Protein AF-A0A963Q973-F1 (afdb_monomer_lite)

Structure (mmCIF, N/CA/C/O backbone)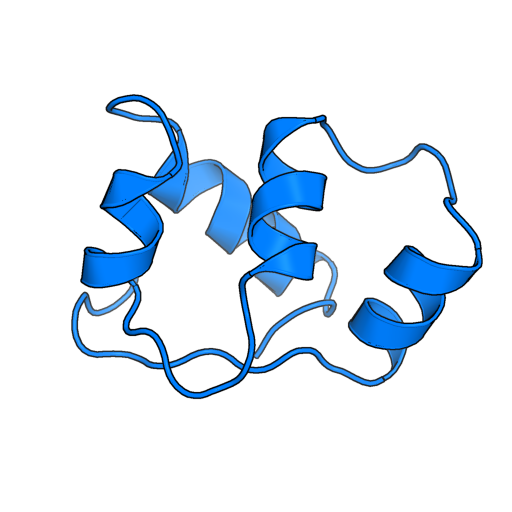:
data_AF-A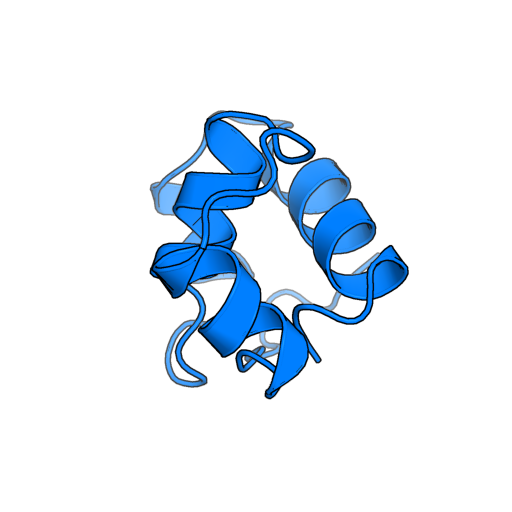0A963Q973-F1
#
_entry.id   AF-A0A963Q973-F1
#
loop_
_atom_site.group_PDB
_atom_site.id
_atom_site.type_symbol
_atom_site.label_atom_id
_atom_site.label_alt_id
_atom_site.label_comp_id
_atom_site.label_asym_id
_atom_site.label_entity_id
_atom_site.label_seq_id
_atom_site.pdbx_PDB_ins_code
_atom_site.Cartn_x
_atom_site.Cartn_y
_atom_site.Cartn_z
_atom_site.occupancy
_atom_site.B_iso_or_equiv
_atom_site.auth_seq_id
_atom_site.auth_comp_id
_atom_site.auth_asym_id
_atom_site.auth_atom_id
_atom_site.pdbx_PDB_model_num
ATOM 1 N N . MET A 1 1 ? 13.442 -0.314 2.234 1.00 75.25 1 MET A N 1
ATOM 2 C CA . MET A 1 1 ? 13.518 -0.926 0.898 1.00 75.25 1 MET A CA 1
ATOM 3 C C . MET A 1 1 ? 12.904 -2.307 0.960 1.00 75.25 1 MET A C 1
ATOM 5 O O . MET A 1 1 ? 13.423 -3.169 1.661 1.00 75.25 1 MET A O 1
ATOM 9 N N . MET A 1 2 ? 11.747 -2.480 0.325 1.00 86.75 2 MET A N 1
ATOM 10 C CA . MET A 1 2 ? 11.093 -3.785 0.230 1.00 86.75 2 MET A CA 1
ATOM 11 C C . MET A 1 2 ? 11.684 -4.589 -0.933 1.00 86.75 2 MET A C 1
ATOM 13 O O . MET A 1 2 ? 11.923 -4.041 -2.007 1.00 86.75 2 MET A O 1
ATOM 17 N N . GLU A 1 3 ? 11.875 -5.893 -0.747 1.00 94.06 3 GLU A N 1
ATOM 18 C CA . GLU A 1 3 ? 12.406 -6.762 -1.800 1.00 94.06 3 GLU A CA 1
ATOM 19 C C . GLU A 1 3 ? 11.367 -6.962 -2.911 1.00 94.06 3 GLU A C 1
ATOM 21 O O . GLU A 1 3 ? 10.268 -7.459 -2.659 1.00 94.06 3 GLU A O 1
ATOM 26 N N . LEU A 1 4 ? 11.720 -6.627 -4.155 1.00 93.50 4 LEU A N 1
ATOM 27 C CA . LEU A 1 4 ? 10.802 -6.616 -5.304 1.00 93.50 4 LEU A CA 1
ATOM 28 C C . LEU A 1 4 ? 10.126 -7.968 -5.597 1.00 93.50 4 LEU A C 1
ATOM 30 O O . LEU A 1 4 ? 9.023 -7.990 -6.142 1.00 93.50 4 LEU A O 1
ATOM 34 N N . GLY A 1 5 ? 10.761 -9.083 -5.220 1.00 95.94 5 GLY A N 1
ATOM 35 C CA . GLY A 1 5 ? 10.210 -10.439 -5.346 1.00 95.94 5 GLY A CA 1
ATOM 36 C C . GLY A 1 5 ? 9.248 -10.853 -4.224 1.00 95.94 5 GLY A C 1
ATOM 37 O O . GLY A 1 5 ? 8.654 -11.930 -4.298 1.00 95.94 5 GLY A O 1
ATOM 38 N N . THR A 1 6 ? 9.082 -10.025 -3.190 1.00 96.44 6 THR A N 1
ATOM 39 C CA . THR A 1 6 ? 8.204 -10.307 -2.045 1.00 96.44 6 THR A CA 1
ATOM 40 C C . THR A 1 6 ? 6.752 -10.308 -2.478 1.00 96.44 6 THR A C 1
ATOM 42 O O . THR A 1 6 ? 6.330 -9.445 -3.245 1.00 96.44 6 THR A O 1
ATOM 45 N N . ARG A 1 7 ? 5.971 -11.247 -1.945 1.00 97.62 7 ARG A N 1
ATOM 46 C CA . ARG A 1 7 ? 4.512 -11.249 -2.049 1.00 97.62 7 ARG A CA 1
ATOM 47 C C . ARG A 1 7 ? 3.942 -10.853 -0.702 1.00 97.62 7 ARG A C 1
ATOM 49 O O . ARG A 1 7 ? 4.324 -11.428 0.310 1.00 97.62 7 ARG A O 1
ATOM 56 N N . LEU A 1 8 ? 3.040 -9.884 -0.717 1.00 97.00 8 LEU A N 1
ATOM 57 C CA . LEU A 1 8 ? 2.317 -9.442 0.469 1.00 97.00 8 LEU A CA 1
ATOM 58 C C . LEU A 1 8 ? 0.895 -9.989 0.412 1.00 97.00 8 LEU A C 1
ATOM 60 O O . LEU A 1 8 ? 0.318 -10.112 -0.673 1.00 97.00 8 LEU A O 1
ATOM 64 N N . ALA A 1 9 ? 0.315 -10.270 1.572 1.00 97.69 9 ALA A N 1
ATOM 65 C CA . ALA A 1 9 ? -1.090 -10.617 1.709 1.00 97.69 9 ALA A CA 1
ATOM 66 C C . ALA A 1 9 ? -1.811 -9.585 2.584 1.00 97.69 9 ALA A C 1
ATOM 68 O O . ALA A 1 9 ? -1.208 -8.869 3.382 1.00 97.69 9 ALA A O 1
ATOM 69 N N . LYS A 1 10 ? -3.138 -9.490 2.441 1.00 97.75 10 LYS A N 1
ATOM 70 C CA . LYS A 1 10 ? -3.938 -8.670 3.363 1.00 97.75 10 LYS A CA 1
ATOM 71 C C . LYS A 1 10 ? -4.000 -9.369 4.710 1.00 97.75 10 LYS A C 1
ATOM 73 O O . LYS A 1 10 ? -4.322 -10.560 4.781 1.00 97.75 10 LYS A O 1
ATOM 78 N N . THR A 1 11 ? -3.819 -8.598 5.769 1.00 98.00 11 THR A N 1
ATOM 79 C CA . THR A 1 11 ? -4.180 -9.038 7.114 1.00 98.00 11 THR A CA 1
ATOM 80 C C . THR A 1 11 ? -5.703 -9.056 7.267 1.00 98.00 11 THR A C 1
ATOM 82 O O . THR A 1 11 ? -6.453 -8.602 6.394 1.00 98.00 11 THR A O 1
ATOM 85 N N . GLU A 1 12 ? -6.185 -9.541 8.409 1.00 96.69 12 GLU A N 1
ATOM 86 C CA . GLU A 1 12 ? -7.604 -9.420 8.746 1.00 96.69 12 GLU A CA 1
ATOM 87 C C . GLU A 1 12 ? -8.046 -7.951 8.837 1.00 96.69 12 GLU A C 1
ATOM 89 O O . GLU A 1 12 ? -9.079 -7.580 8.283 1.00 96.69 12 GLU A O 1
ATOM 94 N N . ALA A 1 13 ? -7.218 -7.081 9.425 1.00 96.25 13 ALA A N 1
ATOM 95 C CA . ALA A 1 13 ? -7.478 -5.643 9.469 1.00 96.25 13 ALA A CA 1
ATOM 96 C C . ALA A 1 13 ? -7.558 -5.032 8.058 1.00 96.25 13 ALA A C 1
ATOM 98 O O . ALA A 1 13 ? -8.428 -4.202 7.787 1.00 96.25 13 ALA A O 1
ATOM 99 N N . GLY A 1 14 ? -6.705 -5.483 7.133 1.00 96.81 14 GLY A N 1
ATOM 100 C CA . GLY A 1 14 ? -6.771 -5.093 5.725 1.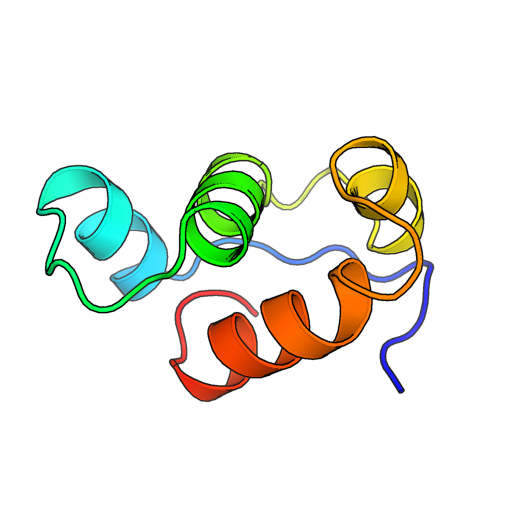00 96.81 14 GLY A CA 1
ATOM 101 C C . GLY A 1 14 ? -8.082 -5.503 5.050 1.00 96.81 14 GLY A C 1
ATOM 102 O O . GLY A 1 14 ? -8.690 -4.702 4.337 1.00 96.81 14 GLY A O 1
ATOM 103 N N . ARG A 1 15 ? -8.568 -6.725 5.308 1.00 95.94 15 ARG A N 1
ATOM 104 C CA . ARG A 1 15 ? -9.875 -7.191 4.809 1.00 95.94 15 ARG A CA 1
ATOM 105 C C . ARG A 1 15 ? -11.026 -6.354 5.372 1.00 95.94 15 ARG A C 1
ATOM 107 O O . ARG A 1 15 ? -11.894 -5.919 4.616 1.00 95.94 15 ARG A O 1
ATOM 114 N N . GLN A 1 16 ? -11.005 -6.063 6.670 1.00 95.31 16 GLN A N 1
ATOM 115 C CA . GLN A 1 16 ? -12.019 -5.224 7.313 1.00 95.31 16 GLN A CA 1
ATOM 116 C C . GLN A 1 16 ? -12.026 -3.788 6.774 1.00 95.31 16 GLN A C 1
ATOM 118 O O . GLN A 1 16 ? -13.103 -3.226 6.572 1.00 95.31 16 GLN A O 1
ATOM 123 N N . GLU A 1 17 ? -10.858 -3.210 6.486 1.00 95.88 17 GLU A N 1
ATOM 124 C CA . GLU A 1 17 ? -10.722 -1.865 5.908 1.00 95.88 17 GLU A CA 1
ATOM 125 C C . GLU A 1 17 ? -11.338 -1.757 4.504 1.00 95.88 17 GLU A C 1
ATOM 127 O O . GLU A 1 17 ? -11.931 -0.732 4.135 1.00 95.88 17 GLU A O 1
ATOM 132 N N . ILE A 1 18 ? -11.229 -2.818 3.701 1.00 93.56 18 ILE A N 1
ATOM 133 C CA . ILE A 1 18 ? -11.900 -2.871 2.400 1.00 93.56 18 ILE A CA 1
ATOM 134 C C . ILE A 1 18 ? -13.415 -2.793 2.598 1.00 93.56 18 ILE A C 1
ATOM 136 O O . ILE A 1 18 ? -14.050 -1.971 1.930 1.00 93.56 18 ILE A O 1
ATOM 140 N N . ASN A 1 19 ? -13.953 -3.578 3.532 1.00 92.38 19 ASN A N 1
ATOM 141 C CA . ASN A 1 19 ? -15.390 -3.680 3.782 1.00 92.38 19 ASN A CA 1
ATOM 142 C C . ASN A 1 19 ? -15.986 -2.395 4.376 1.00 92.38 19 ASN A C 1
ATOM 144 O O . ASN A 1 19 ? -17.052 -1.969 3.943 1.00 92.38 19 ASN A O 1
ATOM 148 N N . HIS A 1 20 ? -15.298 -1.757 5.328 1.00 88.81 20 HIS A N 1
ATOM 149 C CA . HIS A 1 20 ? -15.878 -0.659 6.112 1.00 88.81 20 HIS A CA 1
ATOM 150 C C . HIS A 1 20 ? -15.518 0.749 5.630 1.00 88.81 20 HIS A C 1
ATOM 152 O O . HIS A 1 20 ? -16.183 1.688 6.045 1.00 88.81 20 HIS A O 1
ATOM 158 N N . ARG A 1 21 ? -14.507 0.924 4.760 1.00 83.75 21 ARG A N 1
ATOM 159 C CA . ARG A 1 21 ? -14.047 2.247 4.270 1.00 83.75 21 ARG A CA 1
ATOM 160 C C . ARG A 1 21 ? -13.935 3.290 5.392 1.00 83.75 21 ARG A C 1
ATOM 162 O O . ARG A 1 21 ? -14.763 4.187 5.504 1.00 83.75 21 ARG A O 1
ATOM 169 N N . SER A 1 22 ? -12.853 3.249 6.162 1.00 83.25 22 SER A N 1
ATOM 170 C CA . SER A 1 22 ? -12.656 4.206 7.265 1.00 83.25 22 SER A CA 1
ATOM 171 C C . SER A 1 22 ? -12.307 5.639 6.818 1.00 83.25 22 SER A C 1
ATOM 173 O O . SER A 1 22 ? -12.244 6.543 7.642 1.00 83.25 22 SER A O 1
ATOM 175 N N . GLY A 1 23 ? -12.031 5.857 5.526 1.00 82.81 23 GLY A N 1
ATOM 176 C CA . GLY A 1 23 ? -11.607 7.153 4.979 1.00 82.81 23 GLY A CA 1
ATOM 177 C C . GLY A 1 23 ? -10.134 7.504 5.229 1.00 82.81 23 GLY A C 1
ATOM 178 O O . GLY A 1 23 ? -9.664 8.517 4.725 1.00 82.81 23 GLY A O 1
ATOM 179 N N . ARG A 1 24 ? -9.381 6.659 5.949 1.00 89.56 24 ARG A N 1
ATOM 180 C CA . ARG A 1 24 ? -7.973 6.920 6.310 1.00 89.56 24 ARG A CA 1
ATOM 181 C C . ARG A 1 24 ? -6.948 6.623 5.214 1.00 89.56 24 ARG A C 1
ATOM 183 O O . ARG A 1 24 ? -5.779 6.941 5.400 1.00 89.56 24 ARG A O 1
ATOM 190 N N . LEU A 1 25 ? -7.367 5.964 4.130 1.00 96.00 25 LEU A N 1
ATOM 191 C CA . LEU A 1 25 ? -6.490 5.573 3.027 1.00 96.00 25 LEU A CA 1
ATOM 192 C C . LEU A 1 25 ? -6.637 6.522 1.844 1.00 96.00 25 LEU A C 1
ATOM 194 O O . LEU A 1 25 ? -7.756 6.826 1.420 1.00 96.00 25 LEU A O 1
ATOM 198 N N . SER A 1 26 ? -5.508 6.904 1.254 1.00 96.06 26 SER A N 1
ATOM 199 C CA . SER A 1 26 ? -5.492 7.566 -0.046 1.00 96.06 26 SER A CA 1
ATOM 200 C C . SER A 1 26 ? -6.037 6.643 -1.145 1.00 96.06 26 SER A C 1
ATOM 202 O O . SER A 1 26 ? -6.133 5.420 -0.995 1.00 96.06 26 SER A O 1
ATOM 204 N N . THR A 1 27 ? -6.373 7.215 -2.303 1.00 95.25 27 THR A N 1
ATOM 205 C CA . THR A 1 27 ? -6.838 6.437 -3.463 1.00 95.25 27 THR A CA 1
ATOM 206 C C . THR A 1 27 ? -5.817 5.380 -3.902 1.00 95.25 27 THR A C 1
ATOM 208 O O . THR A 1 27 ? -6.210 4.277 -4.287 1.00 95.25 27 THR A O 1
ATOM 211 N N . VAL A 1 28 ? -4.519 5.694 -3.828 1.00 97.25 28 VAL A N 1
ATOM 212 C CA . VAL A 1 28 ? -3.429 4.780 -4.210 1.00 97.25 28 VAL A CA 1
ATOM 213 C C . VAL A 1 28 ? -3.283 3.653 -3.190 1.00 97.25 28 VAL A C 1
ATOM 215 O O . VAL A 1 28 ? -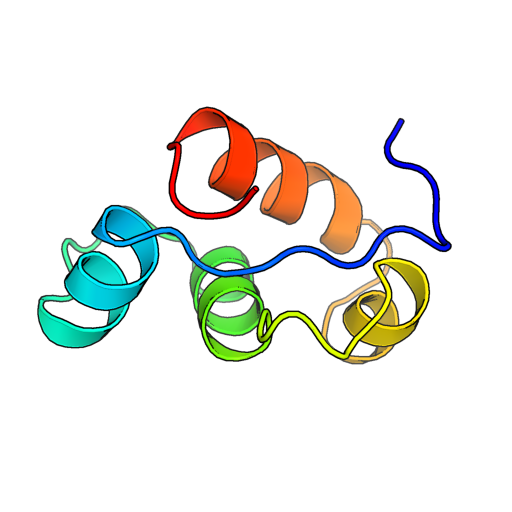3.309 2.485 -3.572 1.00 97.25 28 VAL A O 1
ATOM 218 N N . GLU A 1 29 ? -3.220 3.981 -1.898 1.00 97.81 29 GLU A N 1
ATOM 219 C CA . GLU A 1 29 ? -3.147 2.989 -0.815 1.00 97.81 29 GLU A CA 1
ATOM 220 C C . GLU A 1 29 ? -4.337 2.034 -0.864 1.00 97.81 29 GLU A C 1
ATOM 222 O O . GLU A 1 29 ? -4.180 0.819 -0.773 1.00 97.81 29 GLU A O 1
ATOM 227 N N . ARG A 1 30 ? -5.546 2.562 -1.080 1.00 96.88 30 ARG A N 1
ATOM 228 C CA . ARG A 1 30 ? -6.742 1.731 -1.190 1.00 96.88 30 ARG A CA 1
ATOM 229 C C . ARG A 1 30 ? -6.695 0.815 -2.410 1.00 96.88 30 ARG A C 1
ATOM 231 O O . ARG A 1 30 ? -7.090 -0.345 -2.306 1.00 96.88 30 ARG A O 1
ATOM 238 N N . ARG A 1 31 ? -6.229 1.313 -3.559 1.00 96.38 31 ARG A N 1
ATOM 239 C CA . ARG A 1 31 ? -6.053 0.492 -4.766 1.00 96.38 31 ARG A CA 1
ATOM 240 C C . ARG A 1 31 ? -5.074 -0.649 -4.505 1.00 96.38 31 ARG A C 1
ATOM 242 O O . ARG A 1 31 ? -5.393 -1.789 -4.828 1.00 96.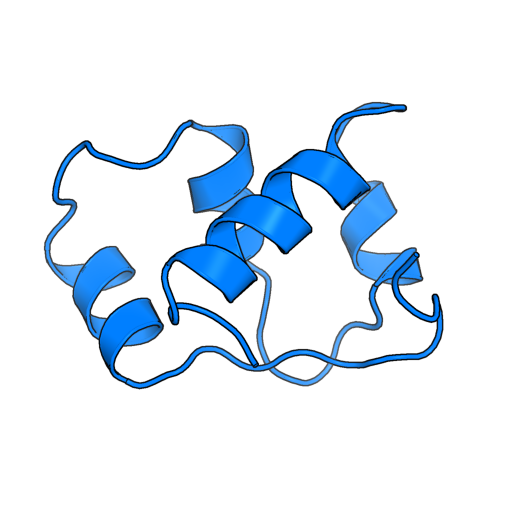38 31 ARG A O 1
ATOM 249 N N . LEU A 1 32 ? -3.926 -0.359 -3.899 1.00 97.69 32 LEU A N 1
ATOM 250 C CA . LEU A 1 32 ? -2.938 -1.381 -3.561 1.00 97.69 32 LEU A CA 1
ATOM 251 C C . LEU A 1 32 ? -3.499 -2.388 -2.557 1.00 97.69 32 LEU A C 1
ATOM 253 O O . LEU A 1 32 ? -3.398 -3.584 -2.798 1.00 97.69 32 LEU A O 1
ATOM 257 N N . LEU A 1 33 ? -4.187 -1.937 -1.505 1.00 97.44 33 LEU A N 1
ATOM 258 C CA . LEU A 1 33 ? -4.820 -2.837 -0.541 1.00 97.44 33 LEU A CA 1
ATOM 259 C C . LEU A 1 33 ? -5.834 -3.781 -1.201 1.00 97.44 33 LEU A C 1
ATOM 261 O O . LEU A 1 33 ? -5.937 -4.929 -0.791 1.00 97.44 33 LEU A O 1
ATOM 265 N N . ILE A 1 34 ? -6.564 -3.332 -2.227 1.00 96.00 34 ILE A N 1
ATOM 266 C CA . ILE A 1 34 ? -7.471 -4.193 -3.003 1.00 96.00 34 ILE A CA 1
ATOM 267 C C . ILE A 1 34 ? -6.687 -5.254 -3.792 1.00 96.00 34 ILE A C 1
ATOM 269 O O . ILE A 1 34 ? -7.092 -6.417 -3.804 1.00 96.00 34 ILE A O 1
ATOM 273 N N . LEU A 1 35 ? -5.576 -4.864 -4.424 1.00 97.06 35 LEU A N 1
ATOM 274 C CA . LEU A 1 35 ? -4.769 -5.717 -5.306 1.00 97.06 35 LEU A CA 1
ATOM 275 C C . LEU A 1 35 ? -3.871 -6.719 -4.572 1.00 97.06 35 LEU A C 1
ATOM 277 O O . LEU A 1 35 ? -3.571 -7.771 -5.127 1.00 97.06 35 LEU A O 1
ATOM 281 N N . VAL A 1 36 ? -3.425 -6.400 -3.357 1.00 96.75 36 VAL A N 1
ATOM 282 C CA . VAL A 1 36 ? -2.562 -7.268 -2.546 1.00 96.75 36 VAL A CA 1
ATOM 283 C C . VAL A 1 36 ? -3.334 -8.531 -2.178 1.00 96.75 36 VAL A C 1
ATOM 285 O O . VAL A 1 36 ? -4.295 -8.478 -1.421 1.00 96.75 36 VAL A O 1
ATOM 288 N N . ASP A 1 37 ? -2.954 -9.682 -2.717 1.00 93.25 37 ASP A N 1
ATOM 289 C CA . ASP A 1 37 ? -3.690 -10.946 -2.581 1.00 93.25 37 ASP A CA 1
ATOM 290 C C . ASP A 1 37 ? -2.801 -12.140 -2.202 1.00 93.25 37 ASP A C 1
ATOM 292 O O . ASP A 1 37 ? -3.311 -13.244 -2.048 1.00 93.25 37 ASP A O 1
ATOM 296 N N . GLY A 1 38 ? -1.498 -11.927 -2.003 1.00 94.25 38 GLY A N 1
ATOM 297 C CA . GLY A 1 38 ? -0.522 -12.991 -1.764 1.00 94.25 38 GLY A CA 1
ATOM 298 C C . GLY A 1 38 ? 0.020 -13.639 -3.040 1.00 94.25 38 GLY A C 1
ATOM 299 O O . GLY A 1 38 ? 0.893 -14.498 -2.947 1.00 94.25 38 GLY A O 1
ATOM 300 N N . HIS A 1 39 ? -0.443 -13.231 -4.226 1.00 95.88 39 HIS A N 1
ATOM 301 C CA . HIS A 1 39 ? 0.001 -13.787 -5.505 1.00 95.88 39 HIS A CA 1
ATOM 302 C C . HIS A 1 39 ? 0.951 -12.853 -6.254 1.00 95.88 39 HIS A C 1
ATOM 304 O O . HIS A 1 39 ? 1.953 -13.323 -6.800 1.00 95.88 39 HIS A O 1
ATOM 310 N N . LYS A 1 40 ? 0.663 -11.545 -6.259 1.00 96.38 40 LYS A N 1
ATOM 311 C CA . LYS A 1 40 ? 1.520 -10.547 -6.917 1.00 96.38 40 LYS A CA 1
ATOM 312 C C . LYS A 1 40 ? 2.737 -10.220 -6.070 1.00 96.38 40 LYS A C 1
ATOM 314 O O . LYS A 1 40 ? 2.639 -9.987 -4.865 1.00 96.38 40 LYS A O 1
ATOM 319 N N . THR A 1 41 ? 3.877 -10.170 -6.734 1.00 97.75 41 THR A N 1
ATOM 320 C CA . THR A 1 41 ? 5.101 -9.593 -6.198 1.00 97.75 41 THR A CA 1
ATOM 321 C C . THR A 1 41 ? 4.984 -8.073 -6.099 1.00 97.75 41 THR A C 1
ATOM 323 O O . THR A 1 41 ? 4.181 -7.446 -6.796 1.00 97.75 41 THR A O 1
ATOM 326 N N . ILE A 1 42 ? 5.818 -7.459 -5.262 1.00 96.75 42 ILE A N 1
ATOM 327 C CA . ILE A 1 42 ? 5.912 -5.999 -5.153 1.00 96.75 42 ILE A CA 1
ATOM 328 C C . ILE A 1 42 ? 6.201 -5.366 -6.519 1.00 96.75 42 ILE A C 1
ATOM 330 O O . ILE A 1 42 ? 5.557 -4.383 -6.879 1.00 96.75 42 ILE A O 1
ATOM 334 N N . ASN A 1 43 ? 7.088 -5.961 -7.321 1.00 96.62 43 ASN A N 1
ATOM 335 C CA . ASN A 1 43 ? 7.372 -5.473 -8.670 1.00 96.62 43 ASN A CA 1
ATOM 336 C C . ASN A 1 43 ? 6.121 -5.447 -9.567 1.00 96.62 43 ASN A C 1
ATOM 338 O O . ASN A 1 43 ? 5.859 -4.462 -10.254 1.00 96.62 43 ASN A O 1
ATOM 342 N N . GLU A 1 44 ? 5.314 -6.510 -9.532 1.00 97.62 44 GLU A N 1
ATOM 343 C CA . GLU A 1 44 ? 4.083 -6.608 -10.327 1.00 97.62 44 GLU A CA 1
ATOM 344 C C . GLU A 1 44 ? 3.013 -5.603 -9.876 1.00 97.62 44 GLU A C 1
ATOM 346 O O . GLU A 1 44 ? 2.238 -5.115 -10.700 1.00 97.62 44 GLU A O 1
ATOM 351 N N . LEU A 1 45 ? 2.979 -5.243 -8.588 1.00 97.25 45 LEU A N 1
ATOM 352 C CA . LEU A 1 45 ? 2.086 -4.198 -8.074 1.00 97.25 45 LEU A CA 1
ATOM 353 C C . LEU A 1 45 ? 2.441 -2.804 -8.619 1.00 97.25 45 LEU A C 1
ATOM 355 O O . LEU A 1 45 ? 1.554 -1.958 -8.760 1.00 97.25 45 LEU A O 1
ATOM 359 N N . GLY A 1 46 ? 3.704 -2.581 -8.993 1.00 96.44 46 GLY A N 1
ATOM 360 C CA . GLY A 1 46 ? 4.173 -1.335 -9.600 1.00 96.44 46 GLY A CA 1
ATOM 361 C C . GLY A 1 46 ? 3.461 -0.966 -10.901 1.00 96.44 46 GLY A C 1
ATOM 362 O O . GLY A 1 46 ? 3.306 0.215 -11.193 1.00 96.44 46 GLY A O 1
ATOM 363 N N . ALA A 1 47 ? 2.933 -1.947 -11.638 1.00 96.69 47 ALA A N 1
ATOM 364 C CA . ALA A 1 47 ? 2.191 -1.707 -12.876 1.00 96.69 47 ALA A CA 1
ATOM 365 C C . ALA A 1 47 ? 0.848 -0.970 -12.673 1.00 96.69 47 ALA A C 1
ATOM 367 O O . ALA A 1 47 ? 0.249 -0.503 -13.641 1.00 96.69 47 ALA A O 1
ATOM 368 N N . PHE A 1 48 ? 0.355 -0.861 -11.432 1.00 96.56 48 PHE A N 1
ATOM 369 C CA . PHE A 1 48 ? -0.968 -0.303 -11.114 1.00 96.56 48 PHE A CA 1
ATOM 370 C C . PHE A 1 48 ? -0.925 1.099 -10.485 1.00 96.56 48 PHE A C 1
ATOM 372 O O . PHE A 1 48 ? -1.972 1.661 -10.125 1.00 96.56 48 PHE A O 1
ATOM 379 N N . VAL A 1 49 ? 0.273 1.664 -10.346 1.00 96.31 49 VAL A N 1
ATOM 380 C CA . VAL A 1 49 ? 0.538 2.961 -9.715 1.00 96.31 49 VAL A CA 1
ATOM 381 C C . VAL A 1 49 ? 1.531 3.761 -10.553 1.00 96.31 49 VAL A C 1
ATOM 383 O O . VAL A 1 49 ? 2.162 3.228 -11.465 1.00 96.31 49 VAL A O 1
ATOM 386 N N . ARG A 1 50 ? 1.651 5.064 -10.295 1.00 96.75 50 ARG A N 1
ATOM 387 C CA . ARG A 1 50 ? 2.643 5.889 -10.990 1.00 96.75 50 ARG A CA 1
ATOM 388 C C . ARG A 1 50 ? 4.035 5.662 -10.406 1.00 96.75 50 ARG A C 1
ATOM 390 O O . ARG A 1 50 ? 4.200 5.207 -9.273 1.00 96.75 50 ARG A O 1
ATOM 397 N N . VAL A 1 51 ? 5.048 6.034 -11.186 1.00 94.44 51 VAL A N 1
ATOM 398 C CA . VAL A 1 51 ? 6.442 6.055 -10.729 1.00 94.44 51 VAL A CA 1
ATOM 399 C C . VAL A 1 51 ? 6.545 6.887 -9.447 1.00 94.44 51 VAL A C 1
ATOM 401 O O . VAL A 1 51 ? 6.044 8.008 -9.393 1.00 94.44 51 VAL A O 1
ATOM 404 N N . GLY A 1 52 ? 7.173 6.316 -8.417 1.00 95.00 52 GLY A N 1
ATOM 405 C CA . GLY A 1 52 ? 7.342 6.944 -7.102 1.00 95.00 52 GLY A CA 1
ATOM 406 C C . GLY A 1 52 ? 6.183 6.740 -6.118 1.00 95.00 52 GLY A C 1
ATOM 407 O O . GLY A 1 52 ? 6.338 7.071 -4.949 1.00 95.00 52 GLY A O 1
ATOM 408 N N . GLU A 1 53 ? 5.048 6.170 -6.535 1.00 96.94 53 GLU A N 1
ATOM 409 C CA . GLU A 1 53 ? 3.896 5.963 -5.640 1.00 96.94 53 GLU A CA 1
ATOM 410 C C . GLU A 1 53 ? 3.922 4.612 -4.908 1.00 96.94 53 GLU A C 1
ATOM 412 O O . GLU A 1 53 ? 3.353 4.493 -3.824 1.00 96.94 53 GLU A O 1
ATOM 417 N N . LEU A 1 54 ? 4.558 3.591 -5.494 1.00 97.38 54 LEU A N 1
ATOM 418 C CA . LEU A 1 54 ? 4.476 2.210 -5.007 1.00 97.38 54 LEU A CA 1
ATOM 419 C C . LEU A 1 54 ? 5.026 2.043 -3.588 1.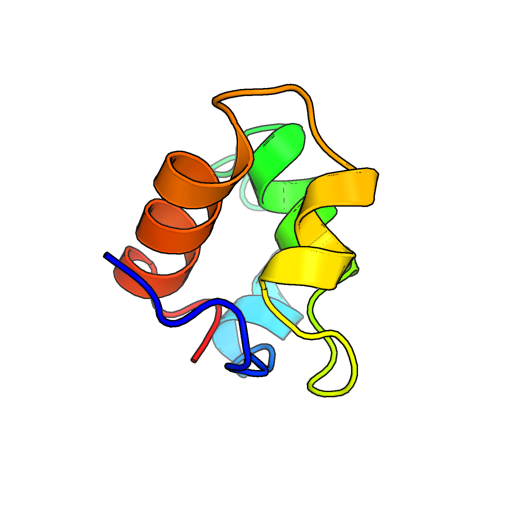00 97.38 54 LEU A C 1
ATOM 421 O O . LEU A 1 54 ? 4.310 1.580 -2.701 1.00 97.38 54 LEU A O 1
ATOM 425 N N . GLU A 1 55 ? 6.301 2.379 -3.394 1.00 96.75 55 GLU A N 1
ATOM 426 C CA . GLU A 1 55 ? 7.010 2.108 -2.142 1.00 96.75 55 GLU A CA 1
ATOM 427 C C . GLU A 1 55 ? 6.396 2.879 -0.962 1.00 96.75 55 GLU A C 1
ATOM 429 O O . GLU A 1 55 ? 5.999 2.216 -0.003 1.00 96.75 55 GLU A O 1
ATOM 434 N N . PRO A 1 56 ? 6.148 4.205 -1.038 1.00 97.44 56 PRO A N 1
ATOM 435 C CA . PRO A 1 56 ? 5.532 4.935 0.073 1.00 97.44 56 PRO A CA 1
ATOM 436 C C . PRO A 1 56 ? 4.142 4.407 0.453 1.00 97.44 56 PRO A C 1
ATOM 438 O O . PRO A 1 56 ? 3.792 4.340 1.632 1.00 97.44 56 PRO A O 1
ATOM 441 N N . ALA A 1 57 ? 3.334 4.008 -0.535 1.00 97.81 57 ALA A N 1
ATOM 442 C CA . ALA A 1 57 ? 1.997 3.492 -0.273 1.00 97.81 57 ALA A CA 1
ATOM 443 C C . ALA A 1 57 ? 2.033 2.090 0.358 1.00 97.81 57 ALA A C 1
ATOM 445 O O . ALA A 1 57 ? 1.264 1.822 1.283 1.00 97.81 57 ALA A O 1
ATOM 446 N N . LEU A 1 58 ? 2.931 1.201 -0.085 1.00 97.81 58 LEU A N 1
ATOM 447 C CA . LEU A 1 58 ? 3.115 -0.106 0.554 1.00 97.81 58 LEU A CA 1
ATOM 448 C C . LEU A 1 58 ? 3.680 0.032 1.970 1.00 97.81 58 LEU A C 1
ATOM 450 O O . LEU A 1 58 ? 3.172 -0.620 2.881 1.00 97.81 58 LEU A O 1
ATOM 454 N N . GLU A 1 59 ? 4.666 0.907 2.187 1.00 97.56 59 GLU A N 1
ATOM 455 C CA . GLU A 1 59 ? 5.207 1.192 3.522 1.00 97.56 59 GLU A CA 1
ATOM 456 C C . GLU A 1 59 ? 4.109 1.677 4.466 1.00 97.56 59 GLU A C 1
ATOM 458 O O . GLU A 1 59 ? 4.016 1.220 5.608 1.00 97.56 59 GLU A O 1
ATOM 463 N N . ARG A 1 60 ? 3.212 2.540 3.977 1.00 97.88 60 ARG A N 1
ATOM 464 C CA . ARG A 1 60 ? 2.071 3.001 4.763 1.00 97.88 60 ARG A CA 1
ATOM 465 C C . ARG A 1 60 ? 1.106 1.869 5.109 1.00 97.88 60 ARG A C 1
ATOM 467 O O . ARG A 1 60 ? 0.676 1.785 6.257 1.00 97.88 60 ARG A O 1
ATOM 474 N N . LEU A 1 61 ? 0.773 0.993 4.160 1.00 97.88 61 LEU A N 1
ATOM 475 C CA . LEU A 1 61 ? -0.121 -0.145 4.407 1.00 97.88 61 LEU A CA 1
ATOM 476 C C . LEU A 1 61 ? 0.478 -1.155 5.399 1.00 97.88 61 LEU A C 1
ATOM 478 O O . LEU A 1 61 ? -0.252 -1.652 6.260 1.00 97.88 61 LEU A O 1
ATOM 482 N N . VAL A 1 62 ? 1.785 -1.424 5.306 1.00 97.62 62 VAL A N 1
ATOM 483 C CA . VAL A 1 62 ? 2.524 -2.267 6.264 1.00 97.62 62 VAL A CA 1
ATOM 484 C C . VAL A 1 62 ? 2.538 -1.605 7.641 1.00 97.62 62 VAL A C 1
ATOM 486 O O . VAL A 1 62 ? 2.183 -2.237 8.632 1.00 97.62 62 VAL A O 1
ATOM 489 N N . GLY A 1 63 ? 2.863 -0.311 7.712 1.00 97.31 63 GLY A N 1
ATOM 490 C CA . GLY A 1 63 ? 2.884 0.447 8.966 1.00 97.31 63 GLY A CA 1
ATOM 491 C C . GLY A 1 63 ? 1.516 0.558 9.649 1.00 97.31 63 GLY A C 1
ATOM 492 O O . GLY A 1 63 ? 1.444 0.684 10.867 1.00 97.31 63 GLY A O 1
ATOM 493 N N . LEU A 1 64 ? 0.422 0.470 8.886 1.00 96.44 64 LEU A N 1
ATOM 494 C CA . LEU A 1 64 ? -0.946 0.390 9.409 1.00 96.44 64 LEU A CA 1
ATOM 495 C C . LEU A 1 64 ? -1.380 -1.044 9.773 1.00 96.44 64 LEU A C 1
ATOM 497 O O . LEU A 1 64 ? -2.507 -1.231 10.236 1.00 96.44 64 LEU A O 1
ATOM 501 N N . GLY A 1 65 ? -0.535 -2.052 9.539 1.00 97.44 65 GLY A N 1
ATOM 502 C CA . GLY A 1 65 ? -0.840 -3.463 9.786 1.00 97.44 65 GLY A CA 1
ATOM 503 C C . GLY A 1 65 ? -1.914 -4.040 8.859 1.00 97.44 65 GLY A C 1
ATOM 504 O O . GLY A 1 65 ? -2.590 -5.001 9.226 1.00 97.44 65 GLY A O 1
ATOM 505 N N . LEU A 1 66 ? -2.126 -3.447 7.679 1.00 97.19 66 LEU A N 1
ATOM 506 C CA . LEU A 1 66 ? -3.164 -3.868 6.724 1.00 97.19 66 LEU A CA 1
ATOM 507 C C . LEU A 1 66 ? -2.661 -4.916 5.730 1.00 97.19 66 LEU A C 1
ATOM 509 O O . LEU A 1 66 ? -3.459 -5.677 5.177 1.00 97.19 66 LEU A O 1
ATOM 513 N N . VAL A 1 67 ? -1.348 -4.963 5.522 1.00 97.25 67 VAL A N 1
ATOM 514 C CA . VAL A 1 67 ? -0.660 -5.943 4.678 1.00 97.25 67 VAL A CA 1
ATOM 515 C C . VAL A 1 67 ? 0.591 -6.453 5.391 1.00 97.25 67 VAL A C 1
ATOM 517 O O . VAL A 1 67 ? 1.165 -5.726 6.205 1.00 97.25 67 VAL A O 1
ATOM 520 N N . GLY A 1 68 ? 0.994 -7.686 5.090 1.00 94.44 68 GLY A N 1
ATOM 521 C CA . GLY A 1 68 ? 2.173 -8.348 5.649 1.00 94.44 68 GLY A CA 1
ATOM 522 C C . GLY A 1 68 ? 2.492 -9.653 4.942 1.00 94.44 68 GLY A C 1
ATOM 523 O O . GLY A 1 68 ? 1.642 -10.115 4.141 1.00 94.44 68 GLY A O 1
#

Foldseek 3Di:
DDDQQDAKAFDPVLVVCLVPVPVPADPLLNVLSVVRHRPDGLNRSPVVDDPPSSPVSVVVCVVVVGMD

Secondary structure (DSSP, 8-state):
---TT-B--B-HHHHHHHHH--S-S-HHHHHHHHH-SSSSBHHHHGGGS-TTTHHHHHHHHHHTTSB-

Radius of gyration: 10.8 Å; chains: 1; bounding box: 29×21×23 Å

pLDDT: mean 95.22, std 4.15, range [75.25, 98.0]

Sequence (68 aa):
MMELGTRLAKTEAGRQEINHRSGRLSTVERRLLILVDGHKTINELGAFVRVGELEPALERLVGLGLVG